Protein AF-A0AA38RZ72-F1 (afdb_monomer_lite)

Sequence (160 aa):
MDDSEAEFPLDMGEMLGPIVRPELRDISLHSCRVRLADLASLLKRLPDSVDYIGLWKVRLISGTWEEALDVLREKVCNYMALYRPAGGECSNLAPDDYAAVFETTDFDRDTAAQVYAMHRVHHQPNPLRVLRDWTQNPNEEQNFILDQDGTEDEDSDMEE

Organism: NCBI:txid91930

Secondary structure (DSSP, 8-state):
-------PPP-HHHHTTT---TT--EEEEES-EEEHHHHHHHHHHS-TT--EEEEES-EEEES-HHHHHHHHHHS--SEEEEES-EEGGGGTS-HHHHHHHH--SSTTS--HHHHHHTT-STTPPPHHHHHHHHHH-TT---------------------

Radius of gyration: 19.97 Å; chains: 1; bounding box: 47×66×53 Å

Structure (mmCIF, N/CA/C/O backbone):
data_AF-A0AA38RZ72-F1
#
_entry.id   AF-A0AA38RZ72-F1
#
loop_
_atom_site.group_PDB
_atom_site.id
_atom_site.type_symbol
_atom_site.label_atom_id
_atom_site.label_alt_id
_atom_site.label_comp_id
_atom_site.label_asym_id
_atom_site.label_entity_id
_atom_site.label_seq_id
_atom_site.pdbx_PDB_ins_code
_atom_site.Cartn_x
_atom_site.Cartn_y
_atom_site.Cartn_z
_atom_site.occupancy
_atom_site.B_iso_or_equiv
_atom_site.auth_seq_id
_atom_site.auth_comp_id
_atom_site.auth_asym_id
_atom_site.auth_atom_id
_atom_site.pdbx_PDB_model_num
ATOM 1 N N . MET A 1 1 ? -12.300 12.061 -29.713 1.00 36.19 1 MET A N 1
ATOM 2 C CA . MET A 1 1 ? -13.328 12.170 -28.665 1.00 36.19 1 MET A CA 1
ATOM 3 C C . MET A 1 1 ? -12.556 12.129 -27.374 1.00 36.19 1 MET A C 1
ATOM 5 O O . MET A 1 1 ? -11.907 11.129 -27.107 1.00 36.19 1 MET A O 1
ATOM 9 N N . ASP A 1 2 ? -12.444 13.294 -26.756 1.00 45.25 2 ASP A N 1
ATOM 10 C CA . ASP A 1 2 ? -11.634 13.555 -25.574 1.00 45.25 2 ASP A CA 1
ATOM 11 C C . ASP A 1 2 ? -12.597 13.523 -24.388 1.00 45.25 2 ASP A C 1
ATOM 13 O O . ASP A 1 2 ? -13.177 14.542 -24.021 1.00 45.25 2 ASP A O 1
ATOM 17 N N . ASP A 1 3 ? -12.870 12.317 -23.889 1.00 44.19 3 ASP A N 1
ATOM 18 C CA . ASP A 1 3 ? -13.567 12.128 -22.618 1.00 44.19 3 ASP A CA 1
ATOM 19 C C . ASP A 1 3 ? -12.551 12.371 -21.502 1.00 44.19 3 ASP A C 1
ATOM 21 O O . ASP A 1 3 ? -12.093 11.461 -20.812 1.00 44.19 3 ASP A O 1
ATOM 25 N N . SER A 1 4 ? -12.160 13.635 -21.334 1.00 52.22 4 SER A N 1
ATOM 26 C CA . SER A 1 4 ? -11.569 14.095 -20.089 1.00 52.22 4 SER A CA 1
ATOM 27 C C . SER A 1 4 ? -12.697 14.171 -19.057 1.00 52.22 4 SER A C 1
ATOM 29 O O . SER A 1 4 ? -13.170 15.257 -18.708 1.00 52.22 4 SER A O 1
ATOM 31 N N . GLU A 1 5 ? -13.185 13.015 -18.600 1.00 48.00 5 GLU A N 1
ATOM 32 C CA . GLU A 1 5 ? -13.954 12.959 -17.364 1.00 48.00 5 GLU A CA 1
ATOM 33 C C . GLU A 1 5 ? -13.051 13.546 -16.282 1.00 48.00 5 GLU A C 1
ATOM 35 O O . GLU A 1 5 ? -12.020 12.984 -15.904 1.00 48.00 5 GLU A O 1
ATOM 40 N N . ALA A 1 6 ? -13.394 14.755 -15.844 1.00 50.78 6 ALA A N 1
ATOM 41 C CA . ALA A 1 6 ? -12.798 15.375 -14.681 1.00 50.78 6 ALA A CA 1
ATOM 42 C C . ALA A 1 6 ? -13.232 14.563 -13.453 1.00 50.78 6 ALA A C 1
ATOM 44 O O . ALA A 1 6 ? -14.139 14.944 -12.719 1.00 50.78 6 ALA A O 1
ATOM 45 N N . GLU A 1 7 ? -12.609 13.404 -13.256 1.00 55.69 7 GLU A N 1
ATOM 46 C CA . GLU A 1 7 ? -12.700 12.641 -12.022 1.00 55.69 7 GLU A CA 1
ATOM 47 C C . GLU A 1 7 ? -11.970 13.434 -10.942 1.00 55.69 7 GLU A C 1
ATOM 49 O O . GLU A 1 7 ? -10.734 13.498 -10.897 1.00 55.69 7 GLU A O 1
ATOM 54 N N . PHE A 1 8 ? -12.756 14.099 -10.101 1.00 59.78 8 PHE A N 1
ATOM 55 C CA . PHE A 1 8 ? -12.246 14.853 -8.971 1.00 59.78 8 PHE A CA 1
ATOM 56 C C . PHE A 1 8 ? -11.533 13.906 -7.994 1.00 59.78 8 PHE A C 1
ATOM 58 O O . PHE A 1 8 ? -12.042 12.817 -7.716 1.00 59.78 8 PHE A O 1
ATOM 65 N N . PRO A 1 9 ? -10.365 14.301 -7.455 1.00 62.16 9 PRO A N 1
ATOM 66 C CA . PRO A 1 9 ? -9.729 13.584 -6.359 1.00 62.16 9 PRO A CA 1
ATOM 67 C C . PRO A 1 9 ? -10.730 13.342 -5.231 1.00 62.16 9 PRO A C 1
ATOM 69 O O . PRO A 1 9 ? -11.395 14.277 -4.788 1.00 62.16 9 PRO A O 1
ATOM 72 N N . LEU A 1 10 ? -10.837 12.098 -4.771 1.00 63.91 10 LEU A N 1
ATOM 73 C CA . LEU A 1 10 ? -11.703 11.765 -3.646 1.00 63.91 10 LEU A CA 1
ATOM 74 C C . LEU A 1 10 ? -11.128 12.368 -2.363 1.00 63.91 10 LEU A C 1
ATOM 76 O O . LEU A 1 10 ? -10.040 11.981 -1.935 1.00 63.91 10 LEU A O 1
ATOM 80 N N . ASP A 1 11 ? -11.879 13.263 -1.720 1.00 66.44 11 ASP A N 1
ATOM 81 C CA . ASP A 1 11 ? -11.609 13.649 -0.336 1.00 66.44 11 ASP A CA 1
ATOM 82 C C . ASP A 1 11 ? -12.131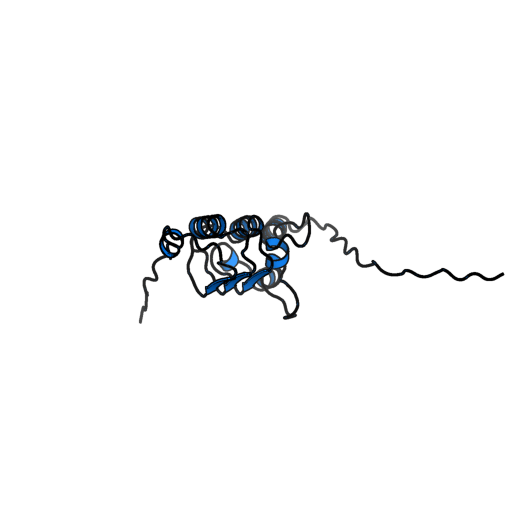 12.545 0.595 1.00 66.44 11 ASP A C 1
ATOM 84 O O . ASP A 1 11 ? -13.287 12.517 1.030 1.00 66.44 11 ASP A O 1
ATOM 88 N N . MET A 1 12 ? -11.261 11.576 0.875 1.00 64.75 12 MET A N 1
ATOM 89 C CA . MET A 1 12 ? -11.588 10.461 1.768 1.00 64.75 12 MET A CA 1
ATOM 90 C C . MET A 1 12 ? -11.845 10.925 3.211 1.00 64.75 12 MET A C 1
ATOM 92 O O . MET A 1 12 ? -12.525 10.228 3.969 1.00 64.75 12 MET A O 1
ATOM 96 N N . GLY A 1 13 ? -11.344 12.106 3.591 1.00 60.25 13 GLY A N 1
ATOM 97 C CA . GLY A 1 13 ? -11.622 12.728 4.877 1.00 60.25 13 GLY A CA 1
ATOM 98 C C . GLY A 1 13 ? -13.088 13.143 5.006 1.00 60.25 13 GLY A C 1
ATOM 99 O O . GLY A 1 13 ? -13.707 12.896 6.047 1.00 60.25 13 GLY A O 1
ATOM 100 N N . GLU A 1 14 ? -13.672 13.697 3.948 1.00 63.94 14 GLU A N 1
ATOM 101 C CA . GLU A 1 14 ? -15.097 14.034 3.921 1.00 63.94 14 GLU A CA 1
ATOM 102 C C . GLU A 1 14 ? -15.996 12.795 3.802 1.00 63.94 14 GLU A C 1
ATOM 104 O O . GLU A 1 14 ? -17.029 12.735 4.473 1.00 63.94 14 GLU A O 1
ATOM 109 N N . MET A 1 15 ? -15.591 11.766 3.042 1.00 60.91 15 MET A N 1
ATOM 110 C CA . MET A 1 15 ? -16.404 10.551 2.837 1.00 60.91 15 MET A CA 1
ATOM 111 C C . MET A 1 15 ? -16.765 9.811 4.126 1.00 60.91 15 MET A C 1
ATOM 113 O O . MET A 1 15 ? -17.864 9.263 4.243 1.00 60.91 15 MET A O 1
ATOM 117 N N . LEU A 1 16 ? -15.854 9.763 5.100 1.00 59.66 16 LEU A N 1
ATOM 118 C CA . LEU A 1 16 ? -16.156 9.111 6.373 1.00 59.66 16 LEU A CA 1
ATOM 119 C C . LEU A 1 16 ? -17.040 9.966 7.289 1.00 59.66 16 LEU A C 1
ATOM 121 O O . LEU A 1 16 ? -17.661 9.412 8.197 1.00 59.66 16 LEU A O 1
ATOM 125 N N . GLY A 1 17 ? -17.140 11.279 7.046 1.00 57.38 17 GLY A N 1
ATOM 126 C CA . GLY A 1 17 ? -17.859 12.220 7.902 1.00 57.38 17 GLY A CA 1
ATOM 127 C C . GLY A 1 17 ? -17.398 12.172 9.371 1.00 57.38 17 GLY A C 1
ATOM 128 O O . GLY A 1 17 ? -16.520 11.400 9.741 1.00 57.38 17 GLY A O 1
ATOM 129 N N . PRO A 1 18 ? -17.976 12.969 10.275 1.00 60.91 18 PRO A N 1
ATOM 130 C CA . PRO A 1 18 ? -17.661 12.900 11.708 1.00 60.91 18 PRO A CA 1
ATOM 131 C C . PRO A 1 18 ? -18.196 11.627 12.398 1.00 60.91 18 PRO A C 1
ATOM 133 O O . PRO A 1 18 ? -18.088 11.491 13.615 1.00 60.91 18 PRO A O 1
ATOM 136 N N . ILE A 1 19 ? -18.807 10.702 11.650 1.00 59.75 19 ILE A N 1
ATOM 137 C CA . ILE A 1 19 ? -19.463 9.520 12.204 1.00 59.75 19 ILE A CA 1
ATOM 138 C C . ILE A 1 19 ? -18.408 8.448 12.463 1.00 59.75 19 ILE A C 1
ATOM 140 O O . ILE A 1 19 ? -17.882 7.823 11.542 1.00 59.75 19 ILE A O 1
ATOM 144 N N . VAL A 1 20 ? -18.125 8.218 13.743 1.00 67.69 20 VAL A N 1
ATOM 145 C CA . VAL A 1 20 ? -17.316 7.086 14.196 1.00 67.69 20 VAL A CA 1
ATOM 146 C C . VAL A 1 20 ? -18.072 5.799 13.866 1.00 67.69 20 VAL A C 1
ATOM 148 O O . VAL A 1 20 ? -19.238 5.647 14.229 1.00 67.69 20 VAL A O 1
ATOM 151 N N . ARG A 1 21 ? -17.415 4.874 13.164 1.00 75.19 21 ARG A N 1
ATOM 152 C CA . ARG A 1 21 ? -17.951 3.547 12.831 1.00 75.19 21 ARG A CA 1
ATOM 153 C C . ARG A 1 21 ? -17.197 2.496 13.655 1.00 75.19 21 ARG A C 1
ATOM 155 O O . ARG A 1 21 ? -16.274 1.888 13.125 1.00 75.19 21 ARG A O 1
ATOM 162 N N . PRO A 1 22 ? -17.527 2.316 14.947 1.00 76.50 22 PRO A N 1
ATOM 163 C CA . PRO A 1 22 ? -16.751 1.453 15.845 1.00 76.50 22 PRO A CA 1
ATOM 164 C C . PRO A 1 22 ? -16.770 -0.024 15.419 1.00 76.50 22 PRO A C 1
ATOM 166 O O . PRO A 1 22 ? -15.804 -0.741 15.644 1.00 76.50 22 PRO A O 1
ATOM 169 N N . GLU A 1 23 ? -17.836 -0.444 14.736 1.00 85.56 23 GLU A N 1
ATOM 170 C CA . GLU A 1 23 ? -18.017 -1.803 14.210 1.00 85.56 23 GLU A CA 1
ATOM 171 C C . GLU A 1 23 ? -17.493 -1.966 12.770 1.00 85.56 23 GLU A C 1
ATOM 173 O O . GLU A 1 23 ? -17.820 -2.944 12.099 1.00 85.56 23 GLU A O 1
ATOM 178 N N . LEU A 1 24 ? -16.749 -0.991 12.232 1.00 88.38 24 LEU A N 1
ATOM 179 C CA . LEU A 1 24 ? -16.182 -1.118 10.890 1.00 88.38 24 LEU A CA 1
ATOM 180 C C . LEU A 1 24 ? -15.039 -2.135 10.916 1.00 88.38 24 LEU A C 1
ATOM 182 O O . LEU A 1 24 ? -13.976 -1.851 11.458 1.00 88.38 24 LEU A O 1
ATOM 186 N N . ARG A 1 25 ? -15.270 -3.296 10.302 1.00 92.31 25 ARG A N 1
ATOM 187 C CA . ARG A 1 25 ? -14.291 -4.390 10.221 1.00 92.31 25 ARG A CA 1
ATOM 188 C C . ARG A 1 25 ? -13.587 -4.452 8.872 1.00 92.31 25 ARG A C 1
ATOM 190 O O . ARG A 1 25 ? -12.402 -4.744 8.820 1.00 92.31 25 ARG A O 1
ATOM 197 N N . ASP A 1 26 ? -14.284 -4.094 7.800 1.00 94.31 26 ASP A N 1
ATOM 198 C CA . ASP A 1 26 ? -13.769 -4.226 6.441 1.00 94.31 26 ASP A CA 1
ATOM 199 C C . ASP A 1 26 ? -13.888 -2.904 5.685 1.00 94.31 26 ASP A C 1
ATOM 201 O O . ASP A 1 26 ? -14.937 -2.251 5.686 1.00 94.31 26 ASP A O 1
ATOM 205 N N . ILE A 1 27 ? -12.816 -2.514 5.000 1.00 93.25 27 ILE A N 1
ATOM 206 C CA . ILE A 1 27 ? -12.818 -1.391 4.065 1.00 93.25 27 ILE A CA 1
ATOM 207 C C . ILE A 1 27 ? -12.191 -1.811 2.743 1.00 93.25 27 ILE A C 1
ATOM 209 O O . ILE A 1 27 ? -11.209 -2.547 2.690 1.00 93.25 27 ILE A O 1
ATOM 213 N N . SER A 1 28 ? -12.771 -1.345 1.642 1.00 94.12 28 SER A N 1
ATOM 214 C CA . SER A 1 28 ? -12.226 -1.575 0.309 1.00 94.12 28 SER A CA 1
ATOM 215 C C . SER A 1 28 ? -12.350 -0.327 -0.544 1.00 94.12 28 SER A C 1
ATOM 217 O O . SER A 1 28 ? -13.409 0.295 -0.606 1.00 94.12 28 SER A O 1
ATOM 219 N N . LEU A 1 29 ? -11.264 0.022 -1.222 1.00 93.88 29 LEU A N 1
ATOM 220 C CA . LEU A 1 29 ? -11.204 1.088 -2.205 1.00 93.88 29 LEU A CA 1
ATOM 221 C C . LEU A 1 29 ? -10.963 0.466 -3.577 1.00 93.88 29 LEU A C 1
ATOM 223 O O . LEU A 1 29 ? -10.009 -0.288 -3.763 1.00 93.88 29 LEU A O 1
ATOM 227 N N . HIS A 1 30 ? -11.835 0.780 -4.534 1.00 94.25 30 HIS A N 1
ATOM 228 C CA . HIS A 1 30 ? -11.784 0.220 -5.881 1.00 94.25 30 HIS A CA 1
ATOM 229 C C . HIS A 1 30 ? -11.671 1.327 -6.921 1.00 94.25 30 HIS A C 1
ATOM 231 O O . HIS A 1 30 ? -12.510 2.221 -6.966 1.00 94.25 30 HIS A O 1
ATOM 237 N N . SER A 1 31 ? -10.669 1.215 -7.793 1.00 93.12 31 SER A N 1
ATOM 238 C CA . SER A 1 31 ? -10.461 2.068 -8.971 1.00 93.12 31 SER A CA 1
ATOM 239 C C . SER A 1 31 ? -10.502 3.571 -8.662 1.00 93.12 31 SER A C 1
ATOM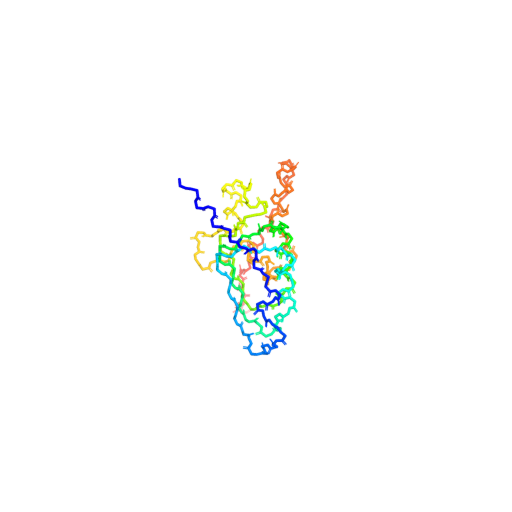 241 O O . SER A 1 31 ? -10.987 4.356 -9.467 1.00 93.12 31 SER A O 1
ATOM 243 N N . CYS A 1 32 ? -10.017 3.978 -7.486 1.00 90.25 32 CYS A N 1
ATOM 244 C CA . CYS A 1 32 ? -10.057 5.367 -7.044 1.00 90.25 32 CYS A CA 1
ATOM 245 C C . CYS A 1 32 ? -8.718 6.083 -7.241 1.00 90.25 32 CYS A C 1
ATOM 247 O O . CYS A 1 32 ? -7.644 5.476 -7.231 1.00 90.25 32 CYS A O 1
ATOM 249 N N . ARG A 1 33 ? -8.791 7.408 -7.378 1.00 92.75 33 ARG A N 1
ATOM 250 C CA . ARG A 1 33 ? -7.638 8.309 -7.419 1.00 92.75 33 ARG A CA 1
ATOM 251 C C . ARG A 1 33 ? -7.507 8.998 -6.067 1.00 92.75 33 ARG A C 1
ATOM 253 O O . ARG A 1 33 ? -8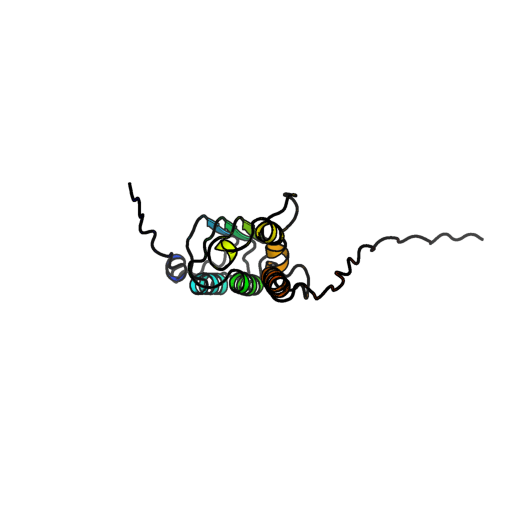.426 9.703 -5.655 1.00 92.75 33 ARG A O 1
ATOM 260 N N . VAL A 1 34 ? -6.383 8.801 -5.385 1.00 93.12 34 VAL A N 1
ATOM 261 C CA . VAL A 1 34 ? -6.187 9.278 -4.008 1.00 93.12 34 VAL A CA 1
ATOM 262 C C . VAL A 1 34 ? -4.851 9.991 -3.856 1.00 93.12 34 VAL A C 1
ATOM 264 O O . VAL A 1 34 ? -3.857 9.616 -4.482 1.00 93.12 34 VAL A O 1
ATOM 267 N N . ARG A 1 35 ? -4.807 11.047 -3.039 1.00 95.25 35 ARG A N 1
ATOM 268 C CA . ARG A 1 35 ? -3.528 11.608 -2.582 1.00 95.25 35 ARG A CA 1
ATOM 269 C C . ARG A 1 35 ? -3.046 10.777 -1.400 1.00 95.25 35 ARG A C 1
ATOM 271 O O . ARG A 1 35 ? -3.858 10.365 -0.571 1.00 95.25 35 ARG A O 1
ATOM 278 N N . LEU A 1 36 ? -1.734 10.597 -1.269 1.00 95.44 36 LEU A N 1
ATOM 279 C CA . LEU A 1 36 ? -1.150 9.900 -0.123 1.00 95.44 36 LEU A CA 1
ATOM 280 C C . LEU A 1 36 ? -1.612 10.486 1.224 1.00 95.44 36 LEU A C 1
ATOM 282 O O . LEU A 1 36 ? -1.970 9.741 2.132 1.00 95.44 36 LEU A O 1
ATOM 286 N N . ALA A 1 37 ? -1.675 11.816 1.339 1.00 94.25 37 ALA A N 1
ATOM 287 C CA . ALA A 1 37 ? -2.131 12.486 2.560 1.00 94.25 37 ALA A CA 1
ATOM 288 C C . ALA A 1 37 ? -3.574 12.111 2.946 1.00 94.25 37 ALA A C 1
ATOM 290 O O . ALA A 1 37 ? -3.874 11.950 4.132 1.00 94.25 37 ALA A O 1
ATOM 291 N N . ASP A 1 38 ? -4.452 11.928 1.958 1.00 93.31 38 ASP A N 1
ATOM 292 C CA . ASP A 1 38 ? -5.836 11.519 2.198 1.00 93.31 38 ASP A CA 1
ATOM 293 C C . ASP A 1 38 ? -5.884 10.054 2.642 1.00 93.31 38 ASP A C 1
ATOM 295 O O . ASP A 1 38 ? -6.621 9.721 3.567 1.00 93.31 38 ASP A O 1
ATOM 299 N N . LEU A 1 39 ? -5.069 9.183 2.028 1.00 94.00 39 LEU A N 1
ATOM 300 C CA . LEU A 1 39 ? -4.966 7.769 2.405 1.00 94.00 39 LEU A CA 1
ATOM 301 C C . LEU A 1 39 ? -4.455 7.617 3.842 1.00 94.00 39 LEU A C 1
ATOM 303 O O . LEU A 1 39 ? -5.062 6.909 4.642 1.00 94.00 39 LEU A O 1
ATOM 307 N N . ALA A 1 40 ? -3.396 8.342 4.199 1.00 94.38 40 ALA A N 1
ATOM 308 C CA . ALA A 1 40 ? -2.867 8.358 5.558 1.00 94.38 40 ALA A CA 1
ATOM 309 C C . ALA A 1 40 ? -3.910 8.863 6.568 1.00 94.38 40 ALA A C 1
ATOM 311 O O . ALA A 1 40 ? -4.071 8.296 7.649 1.00 94.38 40 ALA A O 1
ATOM 312 N N . SER A 1 41 ? -4.650 9.915 6.209 1.00 91.69 41 SER A N 1
ATOM 313 C CA . SER A 1 41 ? -5.707 10.473 7.059 1.00 91.69 41 SER A CA 1
ATOM 314 C C . SER A 1 41 ? -6.874 9.502 7.239 1.00 91.69 41 SER A C 1
ATOM 316 O O . SER A 1 41 ? -7.403 9.384 8.343 1.00 91.69 41 SER A O 1
ATOM 318 N N . LEU A 1 42 ? -7.256 8.783 6.180 1.00 90.12 42 LEU A N 1
ATOM 319 C CA . LEU A 1 42 ? -8.254 7.720 6.229 1.00 90.12 42 LEU A CA 1
ATOM 320 C C . LEU A 1 42 ? -7.821 6.618 7.204 1.00 90.12 42 LEU A C 1
ATOM 322 O O . LEU A 1 42 ? -8.551 6.326 8.147 1.00 90.12 42 LEU A O 1
ATOM 326 N N . LEU A 1 43 ? -6.624 6.055 7.020 1.00 91.50 43 LEU A N 1
ATOM 327 C CA . LEU A 1 43 ? -6.115 4.938 7.825 1.00 91.50 43 LEU A CA 1
ATOM 328 C C . LEU A 1 43 ? -6.021 5.286 9.317 1.00 91.50 43 LEU A C 1
ATOM 330 O O . LEU A 1 43 ? -6.418 4.482 10.158 1.00 91.50 43 LEU A O 1
ATOM 334 N N . LYS A 1 44 ? -5.594 6.511 9.649 1.00 90.00 44 LYS A N 1
ATOM 335 C CA . LYS A 1 44 ? -5.552 7.024 11.032 1.00 90.00 44 LYS A CA 1
ATOM 336 C C . LYS A 1 44 ? -6.924 7.125 11.697 1.00 90.00 44 LYS A C 1
ATOM 338 O O . LYS A 1 44 ? -7.011 7.133 12.920 1.00 90.00 44 LYS A O 1
ATOM 343 N N . ARG A 1 45 ? -7.991 7.254 10.908 1.00 87.75 45 ARG A N 1
ATOM 344 C CA . ARG A 1 45 ? -9.372 7.369 11.399 1.00 87.75 45 ARG A CA 1
ATOM 345 C C . ARG A 1 45 ? -10.101 6.034 11.455 1.00 87.75 45 ARG A C 1
ATOM 347 O O . ARG A 1 45 ? -11.182 5.973 12.040 1.00 87.75 45 ARG A O 1
ATOM 354 N N . LEU A 1 46 ? -9.550 4.993 10.835 1.00 88.44 46 LEU A N 1
ATOM 355 C CA . LEU A 1 46 ? -10.099 3.650 10.938 1.00 88.44 46 LEU A CA 1
ATOM 356 C C . LEU A 1 46 ? -9.926 3.124 12.365 1.00 88.44 46 LEU A C 1
ATOM 358 O O . LEU A 1 46 ? -8.867 3.345 12.959 1.00 88.44 46 LEU A O 1
ATOM 362 N N . PRO A 1 47 ? -10.918 2.397 12.905 1.00 88.50 47 PRO A N 1
ATOM 363 C CA . PRO A 1 47 ? -10.780 1.778 14.214 1.00 88.50 47 PRO A CA 1
ATOM 364 C C . PRO A 1 47 ? -9.672 0.718 14.198 1.00 88.50 47 PRO A C 1
ATOM 366 O O . PRO A 1 47 ? -9.272 0.223 13.143 1.00 88.50 47 PRO A O 1
ATOM 369 N N . ASP A 1 48 ? -9.140 0.372 15.365 1.00 86.31 48 ASP A N 1
ATOM 370 C CA . ASP A 1 48 ? -8.109 -0.673 15.482 1.00 86.31 48 ASP A CA 1
ATOM 371 C C . ASP A 1 48 ? -8.678 -2.086 15.291 1.00 86.31 48 ASP A C 1
ATOM 373 O O . ASP A 1 48 ? -7.930 -3.031 15.077 1.00 86.31 48 ASP A O 1
ATOM 377 N N . SER A 1 49 ? -10.008 -2.220 15.308 1.00 83.62 49 SER A N 1
ATOM 378 C CA . SER A 1 49 ? -10.760 -3.451 15.043 1.00 83.62 49 SER A CA 1
ATOM 379 C C . SER A 1 49 ? -10.913 -3.796 13.554 1.00 83.62 49 SER A C 1
ATOM 381 O O . SER A 1 49 ? -11.663 -4.715 13.227 1.00 83.62 49 SER A O 1
ATOM 383 N N . VAL A 1 50 ? -10.253 -3.068 12.644 1.00 91.50 50 VAL A N 1
ATOM 384 C CA . VAL A 1 50 ? -10.312 -3.377 11.209 1.00 91.50 50 VAL A CA 1
ATOM 385 C C . VAL A 1 50 ? -9.592 -4.692 10.929 1.00 91.50 50 VAL A C 1
ATOM 387 O O . VAL A 1 50 ? -8.391 -4.833 11.152 1.00 91.50 50 VAL A O 1
ATOM 390 N N . ASP A 1 51 ? -10.331 -5.640 10.372 1.00 93.19 51 ASP A N 1
ATOM 391 C CA . ASP A 1 51 ? -9.818 -6.925 9.929 1.00 93.19 51 ASP A CA 1
ATOM 392 C C . ASP A 1 51 ? -9.250 -6.847 8.517 1.00 93.19 51 ASP A C 1
ATOM 394 O O . ASP A 1 51 ? -8.197 -7.424 8.258 1.00 93.19 51 ASP A O 1
ATOM 398 N N . TYR A 1 52 ? -9.917 -6.128 7.613 1.00 94.88 52 TYR A N 1
ATOM 399 C CA . TYR A 1 52 ? -9.583 -6.139 6.193 1.00 94.88 52 TYR A CA 1
ATOM 400 C C . TYR A 1 52 ? -9.437 -4.737 5.606 1.00 94.88 52 TYR A C 1
ATOM 402 O O . TYR A 1 52 ? -10.335 -3.896 5.718 1.00 94.88 52 TYR A O 1
ATOM 410 N N . ILE A 1 53 ? -8.334 -4.518 4.887 1.00 95.88 53 ILE A N 1
ATOM 411 C CA . ILE A 1 53 ? -8.111 -3.330 4.057 1.00 95.88 53 ILE A CA 1
ATOM 412 C C . ILE A 1 53 ? -7.789 -3.770 2.629 1.00 95.88 53 ILE A C 1
ATOM 414 O O . ILE A 1 53 ? -6.740 -4.353 2.365 1.00 95.88 53 ILE A O 1
ATOM 418 N N . GLY A 1 54 ? -8.677 -3.467 1.685 1.00 96.12 54 GLY A N 1
ATOM 419 C CA . GLY A 1 54 ? -8.483 -3.767 0.266 1.00 96.12 54 GLY A CA 1
ATOM 420 C C . GLY A 1 54 ? -8.234 -2.518 -0.569 1.00 96.12 54 GLY A C 1
ATOM 421 O O . GLY A 1 54 ? -9.081 -1.630 -0.613 1.00 96.12 54 GLY A O 1
ATOM 422 N N . LEU A 1 55 ? -7.115 -2.461 -1.289 1.00 96.19 55 LEU A N 1
ATOM 423 C CA . LEU A 1 55 ? -6.804 -1.412 -2.260 1.00 96.19 55 LEU A CA 1
ATOM 424 C C . LEU A 1 55 ? -6.691 -2.028 -3.659 1.00 96.19 55 LEU A C 1
ATOM 426 O O . LEU A 1 55 ? -5.661 -2.582 -4.046 1.00 96.19 55 LEU A O 1
ATOM 430 N N . TRP A 1 56 ? -7.765 -1.914 -4.435 1.00 95.19 56 TRP A N 1
ATOM 431 C CA . TRP A 1 56 ? -7.899 -2.526 -5.753 1.00 95.19 56 TRP A CA 1
ATOM 432 C C . TRP A 1 56 ? -7.841 -1.464 -6.845 1.00 95.19 56 TRP A C 1
ATOM 434 O O . TRP A 1 56 ? -8.740 -0.634 -6.957 1.00 95.19 56 TRP A O 1
ATOM 444 N N . LYS A 1 57 ? -6.817 -1.507 -7.699 1.00 94.50 57 LYS A N 1
ATOM 445 C CA . LYS A 1 57 ? -6.601 -0.546 -8.794 1.00 94.50 57 LYS A CA 1
ATOM 446 C C . LYS A 1 57 ? -6.573 0.908 -8.311 1.00 94.50 57 LYS A C 1
ATOM 448 O O . LYS A 1 57 ? -7.019 1.814 -9.012 1.00 94.50 57 LYS A O 1
ATOM 453 N N . VAL A 1 58 ? -6.087 1.125 -7.092 1.00 95.38 58 VAL A N 1
ATOM 454 C CA . VAL A 1 58 ? -5.955 2.463 -6.512 1.00 95.38 58 VAL A CA 1
ATOM 455 C C . VAL A 1 58 ? -4.813 3.192 -7.211 1.00 95.38 58 VAL A C 1
ATOM 457 O O . VAL A 1 58 ? -3.735 2.630 -7.411 1.00 95.38 58 VAL A O 1
ATOM 460 N N . ARG A 1 59 ? -5.046 4.450 -7.592 1.00 96.25 59 ARG A N 1
ATOM 461 C CA . ARG A 1 59 ? -4.056 5.315 -8.231 1.00 96.25 59 ARG A CA 1
ATOM 462 C C . ARG A 1 59 ? -3.644 6.445 -7.296 1.00 96.25 59 ARG A C 1
ATOM 464 O O . ARG A 1 59 ? -4.461 7.312 -6.986 1.00 96.25 59 ARG A O 1
ATOM 471 N N . LEU A 1 60 ? -2.364 6.501 -6.935 1.00 95.62 60 LEU A N 1
ATOM 472 C CA . LEU A 1 60 ? -1.797 7.666 -6.261 1.00 95.62 60 LEU A CA 1
ATOM 473 C C . LEU A 1 60 ? -1.632 8.819 -7.251 1.00 95.62 60 LEU A C 1
ATOM 475 O O . LEU A 1 60 ? -0.953 8.694 -8.270 1.00 95.62 60 LEU A O 1
ATOM 479 N N . ILE A 1 61 ? -2.261 9.953 -6.954 1.00 95.50 61 ILE A N 1
ATOM 480 C CA . ILE A 1 61 ? -2.099 11.189 -7.739 1.00 95.50 61 ILE A CA 1
ATOM 481 C C . ILE A 1 61 ? -1.090 12.163 -7.112 1.00 95.50 61 ILE A C 1
ATOM 483 O O . ILE A 1 61 ? -0.761 13.175 -7.721 1.00 95.50 61 ILE A O 1
ATOM 487 N N . SER A 1 62 ? -0.625 11.876 -5.893 1.00 94.62 62 SER A N 1
ATOM 488 C CA . SER A 1 62 ? 0.418 12.609 -5.169 1.00 94.62 62 SER A CA 1
ATOM 489 C C . SER A 1 62 ? 1.053 11.692 -4.117 1.00 94.62 62 SER A C 1
ATOM 491 O O . SER A 1 62 ? 0.324 10.911 -3.497 1.00 94.62 62 SER A O 1
ATOM 493 N N . GLY A 1 63 ? 2.369 11.821 -3.914 1.00 95.69 63 GLY A N 1
ATOM 494 C CA . GLY A 1 63 ? 3.198 10.916 -3.107 1.00 95.69 63 GLY A CA 1
ATOM 495 C C . GLY A 1 63 ? 3.711 9.707 -3.895 1.00 95.69 63 GLY A C 1
ATOM 496 O O . GLY A 1 63 ? 3.432 9.576 -5.093 1.00 95.69 63 GLY A O 1
ATOM 497 N N . THR A 1 64 ? 4.453 8.835 -3.216 1.00 97.25 64 THR A N 1
ATOM 498 C CA . THR A 1 64 ? 4.972 7.575 -3.771 1.00 97.25 64 THR A CA 1
ATOM 499 C C . THR A 1 64 ? 4.287 6.354 -3.150 1.00 97.25 64 THR A C 1
ATOM 501 O O . THR A 1 64 ? 3.714 6.420 -2.060 1.00 97.25 64 THR A O 1
ATOM 504 N N . TRP A 1 65 ? 4.318 5.223 -3.851 1.00 97.50 65 TRP A N 1
ATOM 505 C CA . TRP A 1 65 ? 3.902 3.937 -3.304 1.00 97.50 65 TRP A CA 1
ATOM 506 C C . TRP A 1 65 ? 4.880 3.424 -2.247 1.00 97.50 65 TRP A C 1
ATOM 508 O O . TRP A 1 65 ? 4.431 2.757 -1.324 1.00 97.50 65 TRP A O 1
ATOM 518 N N . GLU A 1 66 ? 6.163 3.787 -2.300 1.00 97.31 66 GLU A N 1
ATOM 519 C CA . GLU A 1 66 ? 7.130 3.547 -1.225 1.00 97.31 66 GLU A CA 1
ATOM 520 C C . GLU A 1 66 ? 6.609 4.157 0.082 1.00 97.31 66 GLU A C 1
ATOM 522 O O . GLU A 1 66 ? 6.434 3.444 1.069 1.00 97.31 66 GLU A O 1
ATOM 527 N N . GLU A 1 67 ? 6.260 5.446 0.066 1.00 97.69 67 GLU A N 1
ATOM 528 C CA . GLU A 1 67 ? 5.685 6.139 1.223 1.00 97.69 67 GLU A CA 1
ATOM 529 C C . GLU A 1 67 ? 4.311 5.569 1.607 1.00 97.69 67 GLU A C 1
ATOM 531 O O . GLU A 1 67 ? 3.996 5.439 2.789 1.00 97.69 67 GLU A O 1
ATOM 536 N N . ALA A 1 68 ? 3.476 5.207 0.628 1.00 97.56 68 ALA A N 1
ATOM 537 C CA . ALA A 1 68 ? 2.172 4.609 0.903 1.00 97.56 68 ALA A CA 1
ATOM 538 C C . ALA A 1 68 ? 2.292 3.255 1.607 1.00 97.56 68 ALA A C 1
ATOM 540 O O . ALA A 1 68 ? 1.505 2.980 2.507 1.00 97.56 68 ALA A O 1
ATOM 541 N N . LEU A 1 69 ? 3.267 2.425 1.232 1.00 97.06 69 LEU A N 1
ATOM 542 C CA . LEU A 1 69 ? 3.543 1.161 1.907 1.00 97.06 69 LEU A CA 1
ATOM 543 C C . LEU A 1 69 ? 4.000 1.387 3.350 1.00 97.06 69 LEU A C 1
ATOM 545 O O . LEU A 1 69 ? 3.547 0.660 4.232 1.00 97.06 69 LEU A O 1
ATOM 549 N N . ASP A 1 70 ? 4.829 2.402 3.603 1.00 96.38 70 ASP A N 1
ATOM 550 C CA . ASP A 1 70 ? 5.239 2.773 4.964 1.00 96.38 70 ASP A CA 1
ATOM 551 C C . ASP A 1 70 ? 4.008 3.185 5.799 1.00 96.38 70 ASP A C 1
ATOM 553 O O . ASP A 1 70 ? 3.797 2.673 6.897 1.00 96.38 70 ASP A O 1
ATOM 557 N N . VAL A 1 71 ? 3.122 4.016 5.237 1.00 95.75 71 VAL A N 1
ATOM 558 C CA . VAL A 1 71 ? 1.858 4.424 5.878 1.00 95.75 71 VAL A CA 1
ATOM 559 C C . VAL A 1 71 ? 0.919 3.236 6.123 1.00 95.75 71 VAL A C 1
ATOM 561 O O . VAL A 1 71 ? 0.279 3.154 7.170 1.00 95.75 71 VAL A O 1
ATOM 564 N N . LEU A 1 72 ? 0.803 2.314 5.168 1.00 95.44 72 LEU A N 1
ATOM 565 C CA . LEU A 1 72 ? -0.018 1.111 5.311 1.00 95.44 72 LEU A CA 1
ATOM 566 C C . LEU A 1 72 ? 0.527 0.198 6.413 1.00 95.44 72 LEU A C 1
ATOM 568 O O . LEU A 1 72 ? -0.257 -0.325 7.200 1.00 95.44 72 LEU A O 1
ATOM 572 N N . ARG A 1 73 ? 1.856 0.078 6.515 1.00 94.50 73 ARG A N 1
ATOM 573 C CA . ARG A 1 73 ? 2.544 -0.708 7.546 1.00 94.50 73 ARG A CA 1
ATOM 574 C C . ARG A 1 73 ? 2.320 -0.188 8.963 1.00 94.50 73 ARG A C 1
ATOM 576 O O . ARG A 1 73 ? 2.400 -0.965 9.913 1.00 94.50 73 ARG A O 1
ATOM 583 N N . GLU A 1 74 ? 2.032 1.100 9.123 1.00 92.94 74 GLU A N 1
ATOM 584 C CA . GLU A 1 74 ? 1.660 1.680 10.418 1.00 92.94 74 GLU A CA 1
ATOM 585 C C . GLU A 1 74 ? 0.253 1.259 10.875 1.00 92.94 74 GLU A C 1
ATOM 587 O O . GLU A 1 74 ? -0.036 1.302 12.074 1.00 92.94 74 GLU A O 1
ATOM 592 N N . LYS A 1 75 ? -0.637 0.848 9.957 1.00 92.12 75 LYS A N 1
ATOM 593 C CA . LYS A 1 75 ? -2.002 0.448 10.310 1.00 92.12 75 LYS A CA 1
ATOM 594 C C . LYS A 1 75 ? -2.077 -1.045 10.618 1.00 92.12 75 LYS A C 1
ATOM 596 O O . LYS A 1 75 ? -1.988 -1.890 9.732 1.00 92.12 75 LYS A O 1
ATOM 601 N N . VAL A 1 76 ? -2.359 -1.360 11.881 1.00 87.25 76 VAL A N 1
ATOM 602 C CA . VAL A 1 76 ? -2.680 -2.729 12.302 1.00 87.25 76 VAL A CA 1
ATOM 603 C C . VAL A 1 76 ? -4.005 -3.158 11.665 1.00 87.25 76 VAL A C 1
ATOM 605 O O . VAL A 1 76 ? -5.027 -2.492 11.836 1.00 87.25 76 VAL A O 1
ATOM 608 N N . CYS A 1 77 ? -3.966 -4.259 10.919 1.00 90.81 77 CYS A N 1
ATOM 609 C CA . CYS A 1 77 ? -5.128 -4.978 10.403 1.00 90.81 77 CYS A CA 1
ATOM 610 C C . CYS A 1 77 ? -4.778 -6.465 10.253 1.00 90.81 77 CYS A C 1
ATOM 612 O O . CYS A 1 77 ? -3.600 -6.820 10.175 1.00 90.81 77 CYS A O 1
ATOM 614 N N . ASN A 1 78 ? -5.788 -7.336 10.217 1.00 90.06 78 ASN A N 1
ATOM 615 C CA . ASN A 1 78 ? -5.565 -8.780 10.078 1.00 90.06 78 ASN A CA 1
ATOM 616 C C . ASN A 1 78 ? -5.119 -9.165 8.661 1.00 90.06 78 ASN A C 1
ATOM 618 O O . ASN A 1 78 ? -4.291 -10.061 8.484 1.00 90.06 78 ASN A O 1
ATOM 622 N N . TYR A 1 79 ? -5.656 -8.491 7.646 1.00 92.88 79 TYR A N 1
ATOM 623 C CA . TYR A 1 79 ? -5.300 -8.735 6.261 1.00 92.88 79 TYR A CA 1
ATOM 624 C C . TYR A 1 79 ? -5.363 -7.471 5.406 1.00 92.88 79 TYR A C 1
ATOM 626 O O . TYR A 1 79 ? -6.310 -6.684 5.482 1.00 92.88 79 TYR A O 1
ATOM 634 N N . MET A 1 80 ? -4.373 -7.322 4.526 1.00 94.44 80 MET A N 1
ATOM 635 C CA . MET A 1 80 ? -4.320 -6.249 3.546 1.00 94.44 80 MET A CA 1
ATOM 636 C C . MET A 1 80 ? -4.150 -6.804 2.135 1.00 94.44 80 MET A C 1
ATOM 638 O O . MET A 1 80 ? -3.194 -7.521 1.832 1.00 94.44 80 MET A O 1
ATOM 642 N N . ALA A 1 81 ? -5.072 -6.425 1.255 1.00 94.00 81 ALA A N 1
ATOM 643 C CA . ALA A 1 81 ? -5.004 -6.741 -0.162 1.00 94.00 81 ALA A CA 1
ATOM 644 C C . ALA A 1 81 ? -4.542 -5.516 -0.950 1.00 94.00 81 ALA A C 1
ATOM 646 O O . ALA A 1 81 ? -5.182 -4.465 -0.902 1.00 94.00 81 ALA A O 1
ATOM 647 N N . LEU A 1 82 ? -3.466 -5.670 -1.719 1.00 94.88 82 LEU A N 1
ATOM 648 C CA . LEU A 1 82 ? -3.012 -4.681 -2.693 1.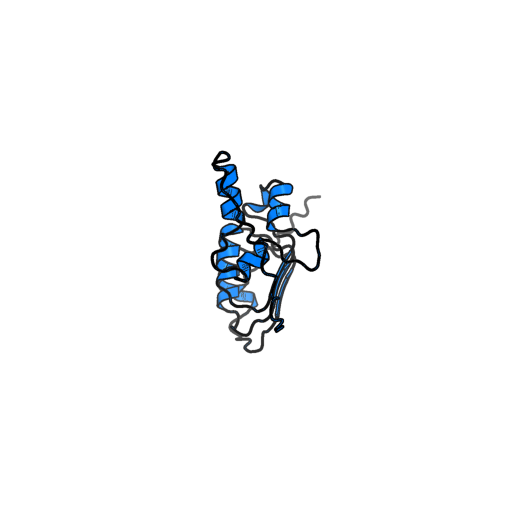00 94.88 82 LEU A CA 1
ATOM 649 C C . LEU A 1 82 ? -3.087 -5.323 -4.069 1.00 94.88 82 LEU A C 1
ATOM 651 O O . LEU A 1 82 ? -2.420 -6.319 -4.322 1.00 94.88 82 LEU A O 1
ATOM 655 N N . TYR A 1 83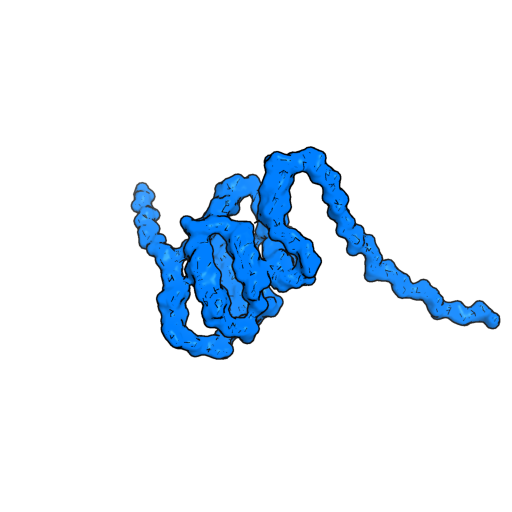 ? -3.901 -4.763 -4.958 1.00 93.38 83 TYR A N 1
ATOM 656 C CA . TYR A 1 83 ? -4.063 -5.316 -6.296 1.00 93.38 83 TYR A CA 1
ATOM 657 C C . TYR A 1 83 ? -3.943 -4.235 -7.353 1.00 93.38 83 TYR A C 1
ATOM 659 O O . TYR A 1 83 ? -4.760 -3.314 -7.407 1.00 93.38 83 TYR A O 1
ATOM 667 N N . ARG A 1 84 ? -2.957 -4.388 -8.238 1.00 93.81 84 ARG A N 1
ATOM 668 C CA . ARG A 1 84 ? -2.672 -3.471 -9.349 1.00 93.81 84 ARG A CA 1
ATOM 669 C C . ARG A 1 84 ? -2.605 -1.982 -8.947 1.00 93.81 84 ARG A C 1
ATOM 671 O O . ARG A 1 84 ? -3.326 -1.167 -9.534 1.00 93.81 84 ARG A O 1
ATOM 678 N N . PRO A 1 85 ? -1.792 -1.601 -7.947 1.00 95.81 85 PRO A N 1
ATOM 679 C CA . PRO A 1 85 ? -1.574 -0.195 -7.612 1.00 95.81 85 PRO A CA 1
ATOM 680 C C . PRO A 1 85 ? -0.982 0.588 -8.793 1.00 95.81 85 PRO A C 1
ATOM 682 O O . PRO A 1 85 ? -0.210 0.048 -9.583 1.00 95.81 85 PRO A O 1
ATOM 685 N N . ALA A 1 86 ? -1.340 1.865 -8.927 1.00 95.38 86 ALA A N 1
ATOM 686 C CA . ALA A 1 86 ? -0.908 2.717 -10.039 1.00 95.38 86 ALA A CA 1
ATOM 687 C C . ALA A 1 86 ? -0.585 4.151 -9.590 1.00 95.38 86 ALA A C 1
ATOM 689 O O . ALA A 1 86 ? -0.908 4.556 -8.473 1.00 95.38 86 ALA A O 1
ATOM 690 N N . GLY A 1 87 ? -0.001 4.960 -10.477 1.00 95.44 87 GLY A N 1
ATOM 691 C CA . GLY A 1 87 ? 0.418 6.321 -10.123 1.00 95.44 87 GLY A CA 1
ATOM 692 C C . GLY A 1 87 ? 1.731 6.338 -9.340 1.00 95.44 87 GLY A C 1
ATOM 693 O O . GLY A 1 87 ? 2.376 5.300 -9.217 1.00 95.44 87 GLY A O 1
ATOM 694 N N . GLY A 1 88 ? 2.157 7.515 -8.877 1.00 92.75 88 GLY A N 1
ATOM 695 C CA . GLY A 1 88 ? 3.495 7.688 -8.296 1.00 92.75 88 GLY A CA 1
ATOM 696 C C . GLY A 1 88 ? 4.604 7.128 -9.201 1.00 92.75 88 GLY A C 1
ATOM 697 O O . GLY A 1 88 ? 4.523 7.187 -10.433 1.00 92.75 88 GLY A O 1
ATOM 698 N N . GLU A 1 89 ? 5.607 6.524 -8.580 1.00 93.75 89 GLU A N 1
ATOM 699 C CA . GLU A 1 89 ? 6.708 5.796 -9.208 1.00 93.75 89 GLU A CA 1
ATOM 700 C C . GLU A 1 89 ? 6.271 4.517 -9.929 1.00 93.75 89 GLU A C 1
ATOM 702 O O . GLU A 1 89 ? 6.910 4.153 -10.913 1.00 93.75 89 GLU A O 1
ATOM 707 N N . CYS A 1 90 ? 5.153 3.885 -9.549 1.00 92.56 90 CYS A N 1
ATOM 708 C CA . CYS A 1 90 ? 4.665 2.673 -10.224 1.00 92.56 90 CYS A CA 1
ATOM 709 C C . CYS A 1 90 ? 4.372 2.896 -11.713 1.00 92.56 90 CYS A C 1
ATOM 711 O O . CYS A 1 90 ? 4.379 1.946 -12.486 1.00 92.56 90 CYS A O 1
ATOM 713 N N . SER A 1 91 ? 4.126 4.142 -12.134 1.00 89.94 91 SER A N 1
ATOM 714 C CA . SER A 1 91 ? 3.916 4.472 -13.554 1.00 89.94 91 SER A CA 1
ATOM 715 C C . SER A 1 91 ? 5.202 4.415 -14.386 1.00 89.94 91 SER A C 1
ATOM 717 O O . SER A 1 91 ? 5.123 4.416 -15.610 1.00 89.94 91 SER A O 1
ATOM 719 N N . ASN A 1 92 ? 6.363 4.400 -13.726 1.00 90.25 92 ASN A N 1
ATOM 720 C CA . ASN A 1 92 ? 7.685 4.434 -14.346 1.00 90.25 92 ASN A CA 1
ATOM 721 C C . ASN A 1 92 ? 8.484 3.142 -14.115 1.00 90.25 92 ASN A C 1
ATOM 723 O O . ASN A 1 92 ? 9.584 3.024 -14.650 1.00 90.25 92 ASN A O 1
ATOM 727 N N . LEU A 1 93 ? 7.968 2.200 -13.318 1.00 92.69 93 LEU A N 1
ATOM 728 C CA . LEU A 1 93 ? 8.614 0.905 -13.109 1.00 92.69 93 LEU A CA 1
ATOM 729 C C . LEU A 1 93 ? 8.597 0.084 -14.400 1.00 92.69 93 LEU A C 1
ATOM 731 O O . LEU A 1 93 ? 7.616 0.101 -15.151 1.00 92.69 93 LEU A O 1
ATOM 735 N N . ALA A 1 94 ? 9.673 -0.666 -14.638 1.00 93.31 94 ALA A N 1
ATOM 736 C CA . ALA A 1 94 ? 9.662 -1.695 -15.664 1.00 93.31 94 ALA A CA 1
ATOM 737 C C . ALA A 1 94 ? 8.630 -2.783 -15.295 1.00 93.31 94 ALA A C 1
ATOM 739 O O . ALA A 1 94 ? 8.383 -3.007 -14.107 1.00 93.31 94 ALA A O 1
ATOM 740 N N . PRO A 1 95 ? 8.027 -3.480 -16.276 1.00 93.19 95 PRO A N 1
ATOM 741 C CA . PRO A 1 95 ? 7.038 -4.521 -15.995 1.00 93.19 95 PRO A CA 1
ATOM 742 C C . PRO A 1 95 ? 7.536 -5.601 -15.027 1.00 93.19 95 PRO A C 1
ATOM 744 O O . PRO A 1 95 ? 6.792 -5.995 -14.134 1.00 93.19 95 PRO A O 1
ATOM 747 N N . ASP A 1 96 ? 8.796 -6.021 -15.161 1.00 92.62 96 ASP A N 1
ATOM 748 C CA . ASP A 1 96 ? 9.388 -7.056 -14.307 1.00 92.62 96 ASP A CA 1
ATOM 749 C C . ASP A 1 96 ? 9.587 -6.562 -12.862 1.00 92.62 96 ASP A C 1
ATOM 751 O O . ASP A 1 96 ? 9.248 -7.273 -11.916 1.00 92.62 96 ASP A O 1
ATOM 755 N N . ASP A 1 97 ? 10.036 -5.314 -12.684 1.00 94.31 97 ASP A N 1
ATOM 756 C CA . ASP A 1 97 ? 10.171 -4.679 -11.364 1.00 94.31 97 ASP A CA 1
ATOM 757 C C . ASP A 1 97 ? 8.806 -4.497 -10.690 1.00 94.31 97 ASP A C 1
ATOM 759 O O . ASP A 1 97 ? 8.645 -4.733 -9.493 1.00 94.31 97 ASP A O 1
ATOM 763 N N . TYR A 1 98 ? 7.795 -4.100 -11.466 1.00 95.25 98 TYR A N 1
ATOM 764 C CA . TYR A 1 98 ? 6.427 -3.981 -10.975 1.00 95.25 98 TYR A CA 1
ATOM 765 C C . TYR A 1 98 ? 5.885 -5.337 -10.513 1.00 95.25 98 TYR A C 1
ATOM 767 O O . TYR A 1 98 ? 5.337 -5.446 -9.411 1.00 95.25 98 TYR A O 1
ATOM 775 N N . ALA A 1 99 ? 6.061 -6.370 -11.341 1.00 93.50 99 ALA A N 1
ATOM 776 C CA . ALA A 1 99 ? 5.601 -7.717 -11.045 1.00 93.50 99 ALA A CA 1
ATOM 777 C C . ALA A 1 99 ? 6.277 -8.283 -9.789 1.00 93.50 99 ALA A C 1
ATOM 779 O O . ALA A 1 99 ? 5.597 -8.861 -8.946 1.00 93.50 99 ALA A O 1
ATOM 780 N N . ALA A 1 100 ? 7.579 -8.038 -9.604 1.00 92.75 100 ALA A N 1
ATOM 781 C CA . ALA A 1 100 ? 8.319 -8.478 -8.422 1.00 92.75 100 ALA A CA 1
ATOM 782 C C . ALA A 1 100 ? 7.768 -7.910 -7.097 1.00 92.75 100 ALA A C 1
ATOM 784 O O . ALA A 1 100 ? 7.917 -8.534 -6.046 1.00 92.75 100 ALA A O 1
ATOM 785 N N . VAL A 1 101 ? 7.124 -6.737 -7.127 1.00 95.12 101 VAL A N 1
ATOM 786 C CA . VAL A 1 101 ? 6.587 -6.078 -5.924 1.00 95.12 101 VAL A CA 1
ATOM 787 C C . VAL A 1 101 ? 5.111 -6.374 -5.700 1.00 95.12 101 VAL A C 1
ATOM 789 O O . VAL A 1 101 ? 4.703 -6.610 -4.559 1.00 95.12 101 VAL A O 1
ATOM 792 N N . PHE A 1 102 ? 4.311 -6.310 -6.765 1.00 94.75 102 PHE A N 1
ATOM 793 C CA . PHE A 1 102 ? 2.850 -6.230 -6.687 1.00 94.75 102 PHE A CA 1
ATOM 794 C C . PHE A 1 102 ? 2.114 -7.384 -7.352 1.00 94.75 102 PHE A C 1
ATOM 796 O O . PHE A 1 102 ? 0.882 -7.416 -7.303 1.00 94.75 102 PHE A O 1
ATOM 803 N N . GLU A 1 103 ? 2.827 -8.306 -7.989 1.00 92.25 103 GLU A N 1
ATOM 804 C CA . GLU A 1 103 ? 2.217 -9.471 -8.605 1.00 92.25 103 GLU A CA 1
ATOM 805 C C . GLU A 1 103 ? 2.712 -10.752 -7.947 1.00 92.25 103 GLU A C 1
ATOM 807 O O . GLU A 1 103 ? 3.780 -10.841 -7.346 1.00 92.25 103 GLU A O 1
ATOM 812 N N . THR A 1 104 ? 1.859 -11.757 -8.030 1.00 84.56 104 THR A N 1
ATOM 813 C CA . THR A 1 104 ? 2.156 -13.121 -7.633 1.00 84.56 104 THR A CA 1
ATOM 814 C C . THR A 1 104 ? 1.554 -14.018 -8.700 1.00 84.56 104 THR A C 1
ATOM 816 O O . THR A 1 104 ? 0.448 -13.774 -9.190 1.00 84.56 104 THR A O 1
ATOM 819 N N . THR A 1 105 ? 2.297 -15.042 -9.097 1.00 75.81 105 THR A N 1
ATOM 820 C CA . THR A 1 105 ? 1.792 -16.097 -9.982 1.00 75.81 105 THR A CA 1
ATOM 821 C C . THR A 1 105 ? 0.967 -17.135 -9.220 1.00 75.81 105 THR A C 1
ATOM 823 O O . THR A 1 105 ? 0.260 -17.927 -9.840 1.00 75.81 105 THR A O 1
ATOM 826 N N . ASP A 1 106 ? 1.036 -17.110 -7.888 1.00 79.19 106 ASP A N 1
ATOM 827 C CA . ASP A 1 106 ? 0.331 -17.993 -6.970 1.00 79.19 106 ASP A CA 1
ATOM 828 C C . ASP A 1 106 ? -0.746 -17.190 -6.229 1.00 79.19 106 ASP A C 1
ATOM 830 O O . ASP A 1 106 ? -0.435 -16.268 -5.471 1.00 79.19 106 ASP A O 1
ATOM 834 N N . PHE A 1 107 ? -2.016 -17.520 -6.477 1.00 68.31 107 PHE A N 1
ATOM 835 C CA . PHE A 1 107 ? -3.160 -16.820 -5.886 1.00 68.31 107 PHE A CA 1
ATOM 836 C C . PHE A 1 107 ? -3.241 -16.977 -4.363 1.00 68.31 107 PHE A C 1
ATOM 838 O O . PHE A 1 107 ? -3.886 -16.151 -3.718 1.00 68.31 107 PHE A O 1
ATOM 845 N N . ASP A 1 108 ? -2.577 -17.989 -3.798 1.00 76.25 108 ASP A N 1
ATOM 846 C CA . ASP A 1 108 ? -2.561 -18.249 -2.358 1.00 76.25 108 ASP A CA 1
ATOM 847 C C . ASP A 1 108 ? -1.387 -17.554 -1.643 1.00 76.25 108 ASP A C 1
ATOM 849 O O . ASP A 1 108 ? -1.255 -17.652 -0.420 1.00 76.25 108 ASP A O 1
ATOM 853 N N . ARG A 1 109 ? -0.531 -16.825 -2.377 1.00 84.31 109 ARG A N 1
ATOM 854 C CA . ARG A 1 109 ? 0.609 -16.091 -1.811 1.00 84.31 109 ARG A CA 1
ATOM 855 C C . ARG A 1 109 ? 0.379 -14.592 -1.778 1.00 84.31 109 ARG A C 1
ATOM 857 O O . ARG A 1 109 ? -0.144 -13.995 -2.711 1.00 84.31 109 ARG A O 1
ATOM 864 N N . ASP A 1 110 ? 0.874 -13.969 -0.716 1.00 90.56 110 ASP A N 1
ATOM 865 C CA . ASP A 1 110 ? 0.973 -12.517 -0.655 1.00 90.56 110 ASP A CA 1
ATOM 866 C C . ASP A 1 110 ? 2.130 -12.010 -1.518 1.00 90.56 110 ASP A C 1
ATOM 868 O O . ASP A 1 110 ? 3.203 -12.612 -1.587 1.00 90.56 110 ASP A O 1
ATOM 872 N N . THR A 1 111 ? 1.925 -10.847 -2.126 1.00 94.19 111 THR A N 1
ATOM 873 C CA . THR A 1 111 ? 2.975 -10.110 -2.839 1.00 94.19 111 THR A CA 1
ATOM 874 C C . THR A 1 111 ? 3.999 -9.516 -1.868 1.00 94.19 111 THR A C 1
ATOM 876 O O . THR A 1 111 ? 3.705 -9.314 -0.687 1.00 94.19 111 THR A O 1
ATOM 879 N N . ALA A 1 112 ? 5.195 -9.156 -2.347 1.00 94.31 112 ALA A N 1
ATOM 880 C CA . ALA A 1 112 ? 6.217 -8.531 -1.500 1.00 94.31 112 ALA A CA 1
ATOM 881 C C . ALA A 1 112 ? 5.703 -7.247 -0.817 1.00 94.31 112 ALA A C 1
ATOM 883 O O . ALA A 1 112 ? 5.955 -7.028 0.370 1.00 94.31 112 ALA A O 1
ATOM 884 N N . ALA A 1 113 ? 4.920 -6.435 -1.538 1.00 95.31 113 ALA A N 1
ATOM 885 C CA . ALA A 1 113 ? 4.250 -5.260 -0.987 1.00 95.31 113 ALA A CA 1
ATOM 886 C C . ALA A 1 113 ? 3.285 -5.604 0.157 1.00 95.31 113 ALA A C 1
ATOM 888 O O . ALA A 1 113 ? 3.275 -4.923 1.181 1.00 95.31 113 ALA A O 1
ATOM 889 N N . GLN A 1 114 ? 2.488 -6.664 0.007 1.00 95.19 114 GLN A N 1
ATOM 890 C CA . GLN A 1 114 ? 1.536 -7.110 1.026 1.00 95.19 114 GLN A CA 1
ATOM 891 C C . GLN A 1 114 ? 2.231 -7.679 2.265 1.00 95.19 114 GLN A C 1
ATOM 893 O O . GLN A 1 114 ? 1.852 -7.328 3.383 1.00 95.19 114 GLN A O 1
ATOM 898 N N . VAL A 1 115 ? 3.270 -8.505 2.091 1.00 93.81 115 VAL A N 1
ATOM 899 C CA . VAL A 1 115 ? 4.069 -9.032 3.213 1.00 93.81 115 VAL A CA 1
ATOM 900 C C . VAL A 1 115 ? 4.682 -7.878 4.012 1.00 93.81 115 VAL A C 1
ATOM 902 O O . VAL A 1 115 ? 4.599 -7.867 5.245 1.00 93.81 115 VAL A O 1
ATOM 905 N N . TYR A 1 116 ? 5.214 -6.868 3.313 1.00 95.12 116 TYR A N 1
ATOM 906 C CA . TYR A 1 116 ? 5.746 -5.664 3.940 1.00 95.12 116 TYR A CA 1
ATOM 907 C C . TYR A 1 116 ? 4.662 -4.857 4.671 1.00 95.12 116 TYR A C 1
ATOM 909 O O . TYR A 1 116 ? 4.840 -4.520 5.843 1.00 95.12 116 TYR A O 1
ATOM 917 N N . ALA A 1 117 ? 3.539 -4.554 4.016 1.00 94.25 117 ALA A N 1
ATOM 918 C CA . ALA A 1 117 ? 2.476 -3.734 4.594 1.00 94.25 117 ALA A CA 1
ATOM 919 C C . ALA A 1 117 ? 1.800 -4.403 5.803 1.00 94.25 117 ALA A C 1
ATOM 921 O O . ALA A 1 117 ? 1.434 -3.728 6.754 1.00 94.25 117 ALA A O 1
ATOM 922 N N . MET A 1 118 ? 1.685 -5.731 5.824 1.00 92.38 118 MET A N 1
ATOM 923 C CA . MET A 1 118 ? 1.091 -6.461 6.952 1.00 92.38 118 MET A CA 1
ATOM 924 C C . MET A 1 118 ? 2.065 -6.725 8.109 1.00 92.38 118 MET A C 1
ATOM 926 O O . MET A 1 118 ? 1.706 -7.412 9.061 1.00 92.38 118 MET A O 1
ATOM 930 N N . HIS A 1 119 ? 3.306 -6.230 8.037 1.00 88.00 119 HIS A N 1
ATOM 931 C CA . HIS A 1 119 ? 4.333 -6.471 9.056 1.00 88.00 119 HIS A CA 1
ATOM 932 C C . HIS A 1 119 ? 4.573 -7.969 9.350 1.00 88.00 119 HIS A C 1
ATOM 934 O O . HIS A 1 119 ? 4.995 -8.323 10.449 1.00 88.00 119 HIS A O 1
ATOM 940 N N . ARG A 1 120 ? 4.324 -8.862 8.376 1.00 79.31 120 ARG A N 1
ATOM 941 C CA . ARG A 1 120 ? 4.417 -10.325 8.574 1.00 79.31 120 ARG A CA 1
ATOM 942 C C . ARG A 1 120 ? 5.837 -10.795 8.860 1.00 79.31 120 ARG A C 1
ATOM 944 O O . ARG A 1 120 ? 6.030 -11.793 9.544 1.00 79.31 120 ARG A O 1
ATOM 951 N N . VAL A 1 121 ? 6.822 -10.062 8.348 1.00 80.50 121 VAL A N 1
ATOM 952 C CA . VAL A 1 121 ? 8.240 -10.301 8.602 1.00 80.50 121 VAL A CA 1
ATOM 953 C C . VAL A 1 121 ? 8.827 -9.068 9.284 1.00 80.50 121 VAL A C 1
ATOM 955 O O . VAL A 1 121 ? 8.848 -7.954 8.735 1.00 80.50 121 VAL A O 1
ATOM 958 N N . HIS A 1 122 ? 9.292 -9.265 10.517 1.00 74.38 122 HIS A N 1
ATOM 959 C CA . HIS A 1 122 ? 10.021 -8.241 11.253 1.00 74.38 122 HIS A CA 1
ATOM 960 C C . HIS A 1 122 ? 11.318 -7.916 10.503 1.00 74.38 122 HIS A C 1
ATOM 962 O O . HIS A 1 122 ? 12.018 -8.810 10.044 1.00 74.38 122 HIS A O 1
ATOM 968 N N . HIS A 1 123 ? 11.619 -6.624 10.358 1.00 80.12 123 HIS A N 1
ATOM 969 C CA . HIS A 1 123 ? 12.806 -6.109 9.655 1.00 80.12 123 HIS A CA 1
ATOM 970 C C . HIS A 1 123 ? 12.854 -6.300 8.131 1.00 80.12 123 HIS A C 1
ATOM 972 O O . HIS A 1 123 ? 13.865 -5.952 7.524 1.00 80.12 123 HIS A O 1
ATOM 978 N N . GLN A 1 124 ? 11.779 -6.761 7.484 1.00 88.00 124 GLN A N 1
ATOM 979 C CA . GLN A 1 124 ? 11.734 -6.743 6.022 1.00 88.00 124 GLN A CA 1
ATOM 980 C C . GLN A 1 124 ? 11.789 -5.290 5.508 1.00 88.00 124 GLN A C 1
ATOM 982 O O . GLN A 1 124 ? 10.972 -4.471 5.945 1.00 88.00 124 GLN A O 1
ATOM 987 N N . PRO A 1 125 ? 12.724 -4.948 4.602 1.00 93.38 125 PRO A N 1
ATOM 988 C CA . PRO A 1 125 ? 12.799 -3.613 4.021 1.00 93.38 125 PRO A CA 1
ATOM 989 C C . PRO A 1 125 ? 11.619 -3.358 3.079 1.00 93.38 125 PRO A C 1
ATOM 991 O O . PRO A 1 125 ? 10.994 -4.287 2.567 1.00 93.38 125 PRO A O 1
ATOM 994 N N . ASN A 1 126 ? 11.326 -2.081 2.830 1.00 95.88 126 ASN A N 1
ATOM 995 C CA . ASN A 1 126 ? 10.318 -1.699 1.847 1.00 95.88 126 ASN A CA 1
ATOM 996 C C . ASN A 1 126 ? 10.776 -2.170 0.450 1.00 95.88 126 ASN A C 1
ATOM 998 O O . ASN A 1 126 ? 11.863 -1.775 0.017 1.00 95.88 126 ASN A O 1
ATOM 1002 N N . PRO A 1 127 ? 9.991 -3.000 -0.261 1.00 95.38 127 PRO A N 1
ATOM 1003 C CA . PRO A 1 127 ? 10.428 -3.613 -1.515 1.00 95.38 127 PRO A CA 1
ATOM 1004 C C . PRO A 1 127 ? 10.704 -2.587 -2.622 1.00 95.38 127 PRO A C 1
ATOM 1006 O O . PRO A 1 127 ? 11.617 -2.779 -3.420 1.00 95.38 127 PRO A O 1
ATOM 1009 N N . LEU A 1 128 ? 9.988 -1.458 -2.636 1.00 95.62 128 LEU A N 1
ATOM 1010 C CA . LEU A 1 128 ? 10.232 -0.382 -3.604 1.00 95.62 128 LEU A CA 1
ATOM 1011 C C . LEU A 1 128 ? 11.543 0.352 -3.325 1.00 95.62 128 LEU A C 1
ATOM 1013 O O . LEU A 1 128 ? 12.237 0.753 -4.257 1.00 95.62 128 LEU A O 1
ATOM 1017 N N . ARG A 1 129 ? 11.916 0.469 -2.046 1.00 94.62 129 ARG A N 1
ATOM 1018 C CA . ARG A 1 129 ? 13.200 1.042 -1.640 1.00 94.62 129 ARG A CA 1
ATOM 1019 C C . ARG A 1 129 ? 14.361 0.160 -2.093 1.00 94.62 129 ARG A C 1
ATOM 1021 O O . ARG A 1 129 ? 15.298 0.671 -2.689 1.00 94.62 129 ARG A O 1
ATOM 1028 N N . VAL A 1 130 ? 14.253 -1.156 -1.890 1.00 92.81 130 VAL A N 1
ATOM 1029 C CA . VAL A 1 130 ? 15.266 -2.127 -2.345 1.00 92.81 130 VAL A CA 1
ATOM 1030 C C . VAL A 1 130 ? 15.467 -2.039 -3.858 1.00 92.81 130 VAL A C 1
ATOM 1032 O O . VAL A 1 130 ? 16.600 -1.911 -4.314 1.00 92.81 130 VAL A O 1
ATOM 1035 N N . LEU A 1 131 ? 14.381 -2.032 -4.638 1.00 91.19 131 LEU A N 1
ATOM 1036 C CA . LEU A 1 131 ? 14.466 -1.894 -6.096 1.00 91.19 131 LEU A CA 1
ATOM 1037 C C . LEU A 1 131 ? 15.103 -0.572 -6.528 1.00 91.19 131 LEU A C 1
ATOM 1039 O O . LEU A 1 131 ? 15.959 -0.540 -7.413 1.00 91.19 131 LEU A O 1
ATOM 1043 N N . ARG A 1 132 ? 14.707 0.536 -5.899 1.00 90.06 132 ARG A N 1
ATOM 1044 C CA . ARG A 1 132 ? 15.294 1.846 -6.182 1.00 90.06 132 ARG A CA 1
ATOM 1045 C C . ARG A 1 132 ? 16.798 1.843 -5.907 1.00 90.06 132 ARG A C 1
ATOM 1047 O O . ARG A 1 132 ? 17.564 2.325 -6.735 1.00 90.06 132 ARG A O 1
ATOM 1054 N N . ASP A 1 133 ? 17.223 1.276 -4.788 1.00 88.62 133 ASP A N 1
ATOM 1055 C CA . ASP A 1 133 ? 18.634 1.237 -4.417 1.00 88.62 133 ASP A CA 1
ATOM 1056 C C . ASP A 1 133 ? 19.438 0.341 -5.393 1.00 88.62 133 ASP A C 1
ATOM 1058 O O . ASP A 1 133 ? 20.530 0.722 -5.814 1.00 88.62 133 ASP A O 1
ATOM 1062 N N . TRP A 1 134 ? 18.863 -0.770 -5.881 1.00 80.62 134 TRP A N 1
ATOM 1063 C CA . TRP A 1 134 ? 19.468 -1.620 -6.925 1.00 80.62 134 TRP A CA 1
ATOM 1064 C C . TRP A 1 134 ? 19.627 -0.909 -8.270 1.00 80.62 134 TRP A C 1
ATOM 1066 O O . TRP A 1 134 ? 20.670 -1.014 -8.914 1.00 80.62 134 TRP A O 1
ATOM 1076 N N . THR A 1 135 ? 18.612 -0.155 -8.697 1.00 78.75 135 THR A N 1
ATOM 1077 C CA . THR A 1 135 ? 18.687 0.614 -9.954 1.00 78.75 135 THR A CA 1
ATOM 1078 C C . THR A 1 135 ? 19.714 1.747 -9.880 1.00 78.75 135 THR A C 1
ATOM 1080 O O . THR A 1 135 ? 20.284 2.129 -10.902 1.00 78.75 135 THR A O 1
ATOM 1083 N N . GLN A 1 136 ? 19.985 2.267 -8.679 1.00 76.56 136 GLN A N 1
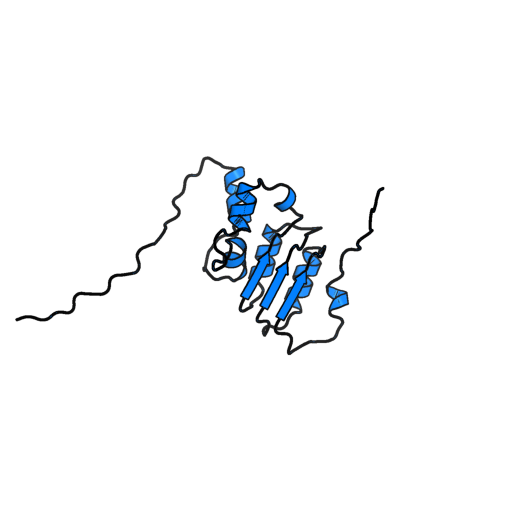ATOM 1084 C CA . GLN A 1 136 ? 20.979 3.316 -8.447 1.00 76.56 136 GLN A CA 1
ATOM 1085 C C . GLN A 1 136 ? 22.397 2.773 -8.236 1.00 76.56 136 GLN A C 1
ATOM 1087 O O . GLN A 1 136 ? 23.357 3.483 -8.540 1.00 76.56 136 GLN A O 1
ATOM 1092 N N . ASN A 1 137 ? 22.547 1.537 -7.749 1.00 67.19 137 ASN A N 1
ATOM 1093 C CA . ASN A 1 137 ? 23.847 0.934 -7.473 1.00 67.19 137 ASN A CA 1
ATOM 1094 C C . ASN A 1 137 ? 23.873 -0.572 -7.828 1.00 67.19 137 ASN A C 1
ATOM 1096 O O . ASN A 1 137 ? 23.914 -1.423 -6.941 1.00 67.19 137 ASN A O 1
ATOM 1100 N N . PRO A 1 138 ? 23.890 -0.932 -9.127 1.00 61.47 138 PRO A N 1
ATOM 1101 C CA . PRO A 1 138 ? 23.744 -2.320 -9.588 1.00 61.47 138 PRO A CA 1
ATOM 1102 C C . PRO A 1 138 ? 24.930 -3.248 -9.254 1.00 61.47 138 PRO A C 1
ATOM 1104 O O . PRO A 1 138 ? 24.906 -4.417 -9.622 1.00 61.47 138 PRO A O 1
ATOM 1107 N N . ASN A 1 139 ? 25.972 -2.745 -8.581 1.00 55.69 139 ASN A N 1
ATOM 1108 C CA . ASN A 1 139 ? 27.212 -3.476 -8.296 1.00 55.69 139 ASN A CA 1
ATOM 1109 C C . ASN A 1 139 ? 27.331 -3.983 -6.844 1.00 55.69 139 ASN A C 1
ATOM 1111 O O . ASN A 1 139 ? 28.378 -4.518 -6.483 1.00 55.69 139 ASN A O 1
ATOM 1115 N N . GLU A 1 140 ? 26.307 -3.823 -6.002 1.00 52.47 140 GLU A N 1
ATOM 1116 C CA . GLU A 1 140 ? 26.296 -4.402 -4.652 1.00 52.47 140 GLU A CA 1
ATOM 1117 C C . GLU A 1 140 ? 25.570 -5.757 -4.650 1.00 52.47 140 GLU A C 1
ATOM 1119 O O . GLU A 1 140 ? 24.389 -5.864 -4.331 1.00 52.47 140 GLU A O 1
ATOM 1124 N N . GLU A 1 141 ? 26.293 -6.822 -5.007 1.00 52.94 141 GLU A N 1
ATOM 1125 C CA . GLU A 1 141 ? 25.870 -8.194 -4.712 1.00 52.94 141 GLU A CA 1
ATOM 1126 C C . GLU A 1 141 ? 25.871 -8.407 -3.192 1.00 52.94 141 GLU A C 1
ATOM 1128 O O . GLU A 1 141 ? 26.942 -8.464 -2.586 1.00 52.94 141 GLU A O 1
ATOM 1133 N N . GLN A 1 142 ? 24.704 -8.569 -2.557 1.00 51.97 142 GLN A N 1
ATOM 1134 C CA . GLN A 1 142 ? 24.635 -9.144 -1.209 1.00 51.97 142 GLN A CA 1
ATOM 1135 C C . GLN A 1 142 ? 23.470 -10.126 -1.041 1.00 51.97 142 GLN A C 1
ATOM 1137 O O . GLN A 1 142 ? 22.300 -9.754 -1.006 1.00 51.97 142 GLN A O 1
ATOM 1142 N N . ASN A 1 143 ? 23.865 -11.398 -0.919 1.00 47.34 143 ASN A N 1
ATOM 1143 C CA . ASN A 1 143 ? 23.301 -12.480 -0.108 1.00 47.34 143 ASN A CA 1
ATOM 1144 C C . ASN A 1 143 ? 21.917 -12.222 0.507 1.00 47.34 143 ASN A C 1
ATOM 1146 O O . ASN A 1 143 ? 21.807 -11.817 1.666 1.00 47.34 143 ASN A O 1
ATOM 1150 N N . PHE A 1 144 ? 20.861 -12.599 -0.212 1.00 44.72 144 PHE A N 1
ATOM 1151 C CA . PHE A 1 144 ? 19.641 -13.022 0.464 1.00 44.72 144 PHE A CA 1
ATOM 1152 C C . PHE A 1 144 ? 19.906 -14.399 1.074 1.00 44.72 144 PHE A C 1
ATOM 1154 O O . PHE A 1 144 ? 19.959 -15.408 0.372 1.00 44.72 144 PHE A O 1
ATOM 1161 N N . ILE A 1 145 ? 20.117 -14.418 2.390 1.00 40.62 145 ILE A N 1
ATOM 1162 C CA . ILE A 1 145 ? 20.031 -15.632 3.197 1.00 40.62 145 ILE A CA 1
ATOM 1163 C C . ILE A 1 145 ? 18.585 -16.119 3.072 1.00 40.62 145 ILE A C 1
ATOM 1165 O O . ILE A 1 145 ? 17.672 -15.598 3.710 1.00 40.62 145 ILE A O 1
ATOM 1169 N N . LEU A 1 146 ? 18.364 -17.085 2.183 1.00 42.91 146 LEU A N 1
ATOM 1170 C CA . LEU A 1 146 ? 17.271 -18.026 2.342 1.00 42.91 146 LEU A CA 1
ATOM 1171 C C . LEU A 1 146 ? 17.689 -18.943 3.489 1.00 42.91 146 LEU A C 1
ATOM 1173 O O . LEU A 1 146 ? 18.344 -19.955 3.259 1.00 42.91 146 LEU A O 1
ATOM 1177 N N . ASP A 1 147 ? 17.306 -18.593 4.716 1.00 41.25 147 ASP A N 1
ATOM 1178 C CA . ASP A 1 147 ? 17.136 -19.599 5.762 1.00 41.25 147 ASP A CA 1
ATOM 1179 C C . ASP A 1 147 ? 15.899 -20.423 5.373 1.00 41.25 147 ASP A C 1
ATOM 1181 O O . ASP A 1 147 ? 14.785 -20.224 5.853 1.00 41.25 147 ASP A O 1
ATOM 1185 N N . GLN A 1 148 ? 16.099 -21.306 4.398 1.00 49.22 148 GLN A N 1
ATOM 1186 C CA . GLN A 1 148 ? 15.330 -22.525 4.243 1.00 49.22 148 GLN A CA 1
ATOM 1187 C C . GLN A 1 148 ? 16.211 -23.654 4.763 1.00 49.22 148 GLN A C 1
ATOM 1189 O O . GLN A 1 148 ? 16.968 -24.236 3.999 1.00 49.22 148 GLN A O 1
ATOM 1194 N N . ASP A 1 149 ? 16.153 -23.915 6.065 1.00 40.22 149 ASP A N 1
ATOM 1195 C CA . ASP A 1 149 ? 15.848 -25.268 6.523 1.00 40.22 149 ASP A CA 1
ATOM 1196 C C . ASP A 1 149 ? 15.482 -25.234 8.005 1.00 40.22 149 ASP A C 1
ATOM 1198 O O . ASP A 1 149 ? 16.292 -24.929 8.881 1.00 40.22 149 ASP A O 1
ATOM 1202 N N . GLY A 1 150 ? 14.210 -25.487 8.267 1.00 48.84 150 GLY A N 1
ATOM 1203 C CA . GLY A 1 150 ? 13.635 -25.606 9.593 1.00 48.84 150 GLY A CA 1
ATOM 1204 C C . GLY A 1 150 ? 12.776 -26.853 9.618 1.00 48.84 150 GLY A C 1
ATOM 1205 O O . GLY A 1 150 ? 11.563 -26.730 9.701 1.00 48.84 150 GLY A O 1
ATOM 1206 N N . THR A 1 151 ? 13.422 -28.008 9.480 1.00 45.34 151 THR A N 1
ATOM 1207 C CA . THR A 1 151 ? 12.959 -29.379 9.765 1.00 45.34 151 THR A CA 1
ATOM 1208 C C . THR A 1 151 ? 14.212 -30.242 9.590 1.00 45.34 151 THR A C 1
ATOM 1210 O O . THR A 1 151 ? 14.844 -30.150 8.552 1.00 45.34 151 THR A O 1
ATOM 1213 N N . GLU A 1 152 ? 14.731 -30.950 10.587 1.00 43.78 152 GLU A N 1
ATOM 1214 C CA . GLU A 1 152 ? 14.193 -32.229 11.047 1.00 43.78 152 GLU A CA 1
ATOM 1215 C C . GLU A 1 152 ? 14.412 -32.394 12.563 1.00 43.78 152 GLU A C 1
ATOM 1217 O O . GLU A 1 152 ? 15.538 -32.409 13.063 1.00 43.78 152 GLU A O 1
ATOM 1222 N N . ASP A 1 153 ? 13.298 -32.517 13.287 1.00 47.84 153 ASP A N 1
ATOM 1223 C CA . ASP A 1 153 ? 13.221 -33.368 14.469 1.00 47.84 153 ASP A CA 1
ATOM 1224 C C . ASP A 1 153 ? 13.342 -34.822 13.990 1.00 47.84 153 ASP A C 1
ATOM 1226 O O . ASP A 1 153 ? 12.579 -35.210 13.111 1.00 47.84 153 ASP A O 1
ATOM 1230 N N . GLU A 1 154 ? 14.273 -35.595 14.551 1.00 50.69 154 GLU A N 1
ATOM 1231 C CA . GLU A 1 154 ? 14.131 -37.011 14.938 1.00 50.69 154 GLU A CA 1
ATOM 1232 C C . GLU A 1 154 ? 15.521 -37.592 15.240 1.00 50.69 154 GLU A C 1
ATOM 1234 O O . GLU A 1 154 ? 16.367 -37.703 14.366 1.00 50.69 154 GLU A O 1
ATOM 1239 N N . ASP A 1 155 ? 15.760 -37.912 16.513 1.00 44.06 155 ASP A N 1
ATOM 1240 C CA . ASP A 1 155 ? 16.482 -39.122 16.928 1.00 44.06 155 ASP A CA 1
ATOM 1241 C C . ASP A 1 155 ? 16.296 -39.276 18.444 1.00 44.06 155 ASP A C 1
ATOM 1243 O O . ASP A 1 155 ? 17.147 -38.949 19.275 1.00 44.06 155 ASP A O 1
ATOM 1247 N N . SER A 1 156 ? 15.098 -39.734 18.811 1.00 53.53 156 SER A N 1
ATOM 1248 C CA . SER A 1 156 ? 14.873 -40.423 20.080 1.00 53.53 156 SER A CA 1
ATOM 1249 C C . SER A 1 156 ? 14.571 -41.871 19.737 1.00 53.53 156 SER A C 1
ATOM 1251 O O . SER A 1 156 ? 13.414 -42.198 19.522 1.00 53.53 156 SER A O 1
ATOM 1253 N N . ASP A 1 157 ? 15.585 -42.729 19.711 1.00 52.38 157 ASP A N 1
ATOM 1254 C CA . ASP A 1 157 ? 15.367 -44.157 19.911 1.00 52.38 157 ASP A CA 1
ATOM 1255 C C . ASP A 1 157 ? 16.458 -44.720 20.824 1.00 52.38 157 ASP A C 1
ATOM 1257 O O . ASP A 1 157 ? 17.658 -44.676 20.551 1.00 52.38 157 ASP A O 1
ATOM 1261 N N . MET A 1 158 ? 15.979 -45.177 21.982 1.00 51.78 158 MET A N 1
ATOM 1262 C CA . MET A 1 158 ? 16.672 -46.040 22.927 1.00 51.78 158 MET A CA 1
ATOM 1263 C C . MET A 1 158 ? 16.793 -47.437 22.324 1.00 51.78 158 MET A C 1
ATOM 1265 O O . MET A 1 158 ? 15.748 -48.016 22.078 1.00 51.78 158 MET A O 1
ATOM 1269 N N . GLU A 1 159 ? 18.002 -47.995 22.242 1.00 51.94 159 GLU A N 1
ATOM 1270 C CA . GLU A 1 159 ? 18.375 -49.399 22.543 1.00 51.94 159 GLU A CA 1
ATOM 1271 C C . GLU A 1 159 ? 19.906 -49.365 22.812 1.00 51.94 159 GLU A C 1
ATOM 1273 O O . GLU A 1 159 ? 20.619 -48.636 22.125 1.00 51.94 159 GLU A O 1
ATOM 1278 N N . GLU A 1 160 ? 20.532 -49.983 23.819 1.00 47.97 160 GLU A N 1
ATOM 1279 C CA . GLU A 1 160 ? 20.221 -51.095 24.736 1.00 47.97 160 GLU A CA 1
ATOM 1280 C C . GLU A 1 160 ? 20.663 -50.785 26.184 1.00 47.97 160 GLU A C 1
ATOM 1282 O O . GLU A 1 160 ? 21.661 -50.045 26.373 1.00 47.97 160 GLU A O 1
#

pLDDT: mean 80.71, std 18.37, range [36.19, 97.69]

Foldseek 3Di:
DDPPPVQDADQLVPVVPPDQDQVAAEDEDELHEYALVSLLVNLVSHHLNHAEYYYYNYEHPYDAVLVSLVSLLVRAYNFYHDYNYYYDCLPVDDPVLNCQAHNDPDPPDDGVSRCSSNCVDPPDHRSVVVVVVCVVPVPDDDDPPPPPDDDDDDDDDDDD